Protein AF-A0A3D3UX40-F1 (afdb_monomer_lite)

Structure (mmCIF, N/CA/C/O backbone):
data_AF-A0A3D3UX40-F1
#
_entry.id   AF-A0A3D3UX40-F1
#
loop_
_atom_site.group_PDB
_atom_site.id
_atom_site.type_symbol
_atom_site.label_atom_id
_atom_site.label_alt_id
_atom_site.label_comp_id
_atom_site.label_asym_id
_atom_site.label_entity_id
_atom_site.label_seq_id
_atom_site.pdbx_PDB_ins_code
_atom_site.Cartn_x
_atom_site.Cartn_y
_atom_site.Cartn_z
_atom_site.occupancy
_atom_site.B_iso_or_equiv
_atom_site.auth_seq_id
_atom_site.auth_comp_id
_atom_site.auth_asym_id
_atom_site.auth_atom_id
_atom_site.pdbx_PDB_model_num
ATOM 1 N N . MET A 1 1 ? -4.524 -11.197 -0.139 1.00 47.34 1 MET A N 1
ATOM 2 C CA . MET A 1 1 ? -3.055 -11.411 -0.030 1.00 47.34 1 MET A CA 1
ATOM 3 C C . MET A 1 1 ? -2.252 -10.889 -1.233 1.00 47.34 1 MET A C 1
ATOM 5 O O . MET A 1 1 ? -1.037 -10.971 -1.200 1.00 47.34 1 MET A O 1
ATOM 9 N N . PHE A 1 2 ? -2.857 -10.253 -2.248 1.00 56.81 2 PHE A N 1
ATOM 10 C CA . PHE A 1 2 ? -2.082 -9.518 -3.274 1.00 56.81 2 PHE A CA 1
ATOM 11 C C . PHE A 1 2 ? -2.604 -8.102 -3.505 1.00 56.81 2 PHE A C 1
ATOM 13 O O . PHE A 1 2 ? -2.401 -7.523 -4.564 1.00 56.81 2 PHE A O 1
ATOM 20 N N . ASP A 1 3 ? 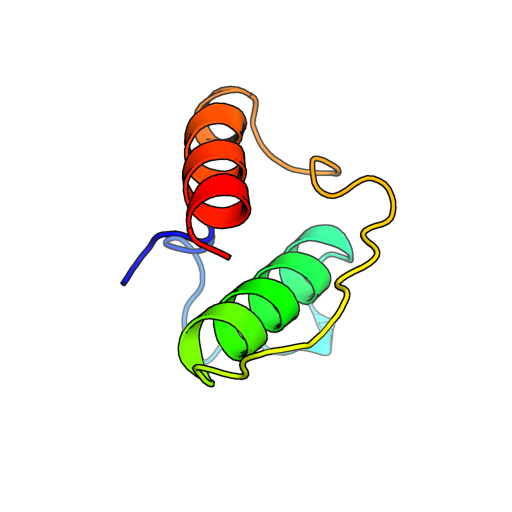-3.296 -7.540 -2.523 1.00 65.62 3 ASP A N 1
ATOM 21 C CA . ASP A 1 3 ? -4.179 -6.388 -2.714 1.00 65.62 3 ASP A CA 1
ATOM 22 C C . ASP A 1 3 ? -3.396 -5.139 -3.167 1.00 65.62 3 ASP A C 1
ATOM 24 O O . ASP A 1 3 ? -3.838 -4.413 -4.043 1.00 65.62 3 ASP A O 1
ATOM 28 N N . VAL A 1 4 ? -2.140 -5.053 -2.729 1.00 75.06 4 VAL A N 1
ATOM 29 C CA . VAL A 1 4 ? -1.029 -4.194 -3.165 1.00 75.06 4 VAL A CA 1
ATOM 30 C C . VAL A 1 4 ? -0.812 -3.796 -4.625 1.00 75.06 4 VAL A C 1
ATOM 32 O O . VAL A 1 4 ? -0.254 -2.749 -4.920 1.00 75.06 4 VAL A O 1
ATOM 35 N N . GLY A 1 5 ? -0.999 -4.752 -5.538 1.00 76.44 5 GLY A N 1
ATOM 36 C CA . GLY A 1 5 ? -0.264 -4.735 -6.816 1.00 76.44 5 GLY A CA 1
ATOM 37 C C . GLY A 1 5 ? 1.246 -5.029 -6.686 1.00 76.44 5 GLY A C 1
ATOM 38 O O . GLY A 1 5 ? 2.015 -4.702 -7.580 1.00 76.44 5 GLY A O 1
ATOM 39 N N . LEU A 1 6 ? 1.691 -5.662 -5.590 1.00 82.94 6 LEU A N 1
ATOM 40 C CA . LEU A 1 6 ? 3.098 -6.049 -5.350 1.00 82.94 6 LEU A CA 1
ATOM 41 C C . LEU A 1 6 ? 3.368 -7.547 -5.560 1.00 82.94 6 LEU A C 1
ATOM 43 O O . LEU A 1 6 ? 4.362 -8.078 -5.076 1.00 82.94 6 LEU A O 1
ATOM 47 N N . GLY A 1 7 ? 2.484 -8.252 -6.270 1.00 80.69 7 GLY A N 1
ATOM 48 C CA . GLY A 1 7 ? 2.576 -9.710 -6.418 1.00 80.69 7 GLY A CA 1
ATOM 49 C C . GLY A 1 7 ? 3.785 -10.215 -7.207 1.00 80.69 7 GLY A C 1
ATOM 50 O O . GLY A 1 7 ? 4.082 -11.401 -7.160 1.00 80.69 7 GLY A O 1
ATOM 51 N N . TYR A 1 8 ? 4.490 -9.324 -7.902 1.00 84.44 8 TYR A N 1
ATOM 52 C CA . TYR A 1 8 ? 5.743 -9.630 -8.592 1.00 84.44 8 TYR A CA 1
ATOM 53 C C . TYR A 1 8 ? 6.977 -9.516 -7.680 1.00 84.44 8 TYR A C 1
ATOM 55 O O . TYR A 1 8 ? 8.083 -9.841 -8.107 1.00 84.44 8 TYR A O 1
ATOM 63 N N . LEU A 1 9 ? 6.816 -9.035 -6.440 1.00 86.56 9 LEU A N 1
ATOM 64 C CA . LEU A 1 9 ? 7.899 -8.955 -5.466 1.00 86.56 9 LEU A CA 1
ATOM 65 C C . LEU A 1 9 ? 8.058 -10.269 -4.709 1.00 86.56 9 LEU A C 1
ATOM 67 O O . LEU A 1 9 ? 7.089 -10.903 -4.302 1.00 86.56 9 LEU A O 1
ATOM 71 N N . THR A 1 10 ? 9.310 -10.631 -4.451 1.00 87.44 10 THR A N 1
ATOM 72 C CA . THR A 1 10 ? 9.676 -11.737 -3.563 1.00 87.44 10 THR A CA 1
ATOM 73 C C . THR A 1 10 ? 10.155 -11.199 -2.221 1.00 87.44 10 THR A C 1
ATOM 75 O O . THR A 1 10 ? 10.833 -10.172 -2.191 1.00 87.44 10 THR A O 1
ATOM 78 N N . LEU A 1 11 ? 9.921 -11.935 -1.130 1.00 86.81 11 LEU A N 1
ATOM 79 C CA . LEU A 1 11 ? 10.378 -11.554 0.218 1.00 86.81 11 LEU A CA 1
ATOM 80 C C . LEU A 1 11 ? 11.903 -11.362 0.332 1.00 86.81 11 LEU A C 1
ATOM 82 O O . LEU A 1 11 ? 12.354 -10.578 1.155 1.00 86.81 11 LEU A O 1
ATOM 86 N N . ASN A 1 12 ? 12.692 -12.022 -0.523 1.00 88.50 12 ASN A N 1
ATOM 87 C CA . ASN A 1 12 ? 14.154 -11.899 -0.541 1.00 88.50 12 ASN A CA 1
ATOM 88 C C . ASN A 1 12 ? 14.672 -10.631 -1.251 1.00 88.50 12 ASN A C 1
ATOM 90 O O . ASN A 1 12 ? 15.884 -10.429 -1.321 1.00 88.50 12 ASN A O 1
ATOM 94 N N . ARG A 1 13 ? 13.801 -9.786 -1.825 1.00 87.31 13 ARG A N 1
ATOM 95 C CA . ARG A 1 13 ? 14.242 -8.570 -2.525 1.00 87.31 13 ARG A CA 1
ATOM 96 C C . ARG A 1 13 ? 14.732 -7.538 -1.511 1.00 87.31 13 ARG A C 1
ATOM 98 O O . ARG A 1 13 ? 14.030 -7.209 -0.560 1.00 87.31 13 ARG A O 1
ATOM 105 N N . MET A 1 14 ? 15.924 -6.993 -1.744 1.00 89.81 14 MET A N 1
ATOM 106 C CA . MET A 1 14 ? 16.504 -5.978 -0.865 1.00 89.81 14 MET A CA 1
ATOM 107 C C . MET A 1 14 ? 15.679 -4.688 -0.874 1.00 89.81 14 MET A C 1
ATOM 109 O O . MET A 1 14 ? 15.397 -4.137 -1.941 1.00 89.81 14 MET A O 1
ATOM 113 N N . SER A 1 15 ? 15.380 -4.153 0.311 1.00 85.75 15 SER A N 1
ATOM 114 C CA . SER A 1 15 ? 14.591 -2.924 0.478 1.00 85.75 15 SER A CA 1
ATOM 115 C C . SER A 1 15 ? 15.199 -1.704 -0.221 1.00 85.75 15 SER A C 1
ATOM 117 O O . SER A 1 15 ? 14.462 -0.848 -0.696 1.00 85.75 15 SER A O 1
ATOM 119 N N . SER A 1 16 ? 16.530 -1.638 -0.339 1.00 89.25 16 SER A N 1
ATOM 120 C CA . SER A 1 16 ? 17.246 -0.564 -1.048 1.00 89.25 16 SER A CA 1
ATOM 121 C C . SER A 1 16 ? 16.972 -0.525 -2.554 1.00 89.25 16 SER A C 1
ATOM 123 O O . SER A 1 16 ? 17.234 0.486 -3.195 1.00 89.25 16 SER A O 1
ATOM 125 N N . THR A 1 17 ? 16.448 -1.613 -3.124 1.00 89.19 17 THR A N 1
ATOM 126 C CA . THR A 1 17 ? 16.129 -1.723 -4.557 1.00 89.19 17 THR A CA 1
ATOM 127 C C . THR A 1 17 ? 14.671 -1.403 -4.871 1.00 89.19 17 THR A C 1
ATOM 129 O O . THR A 1 17 ? 14.254 -1.546 -6.021 1.00 89.19 17 THR A O 1
ATOM 132 N N . LEU A 1 18 ? 13.872 -1.039 -3.865 1.00 88.44 18 LEU A N 1
ATOM 133 C CA . LEU A 1 18 ? 12.464 -0.717 -4.048 1.00 88.44 18 LEU A CA 1
ATOM 134 C C . LEU A 1 18 ? 12.302 0.707 -4.580 1.00 88.44 18 LEU A C 1
ATOM 136 O O . LEU A 1 18 ? 12.905 1.650 -4.070 1.00 88.44 18 LEU A O 1
ATOM 140 N N . ALA A 1 19 ? 11.434 0.873 -5.572 1.00 87.50 19 ALA A N 1
ATOM 141 C CA . ALA A 1 19 ? 10.968 2.182 -5.995 1.00 87.50 19 ALA A CA 1
ATOM 142 C C . ALA A 1 19 ? 10.143 2.841 -4.877 1.00 87.50 19 ALA A C 1
ATOM 144 O O . ALA A 1 19 ? 9.490 2.158 -4.083 1.00 87.50 19 ALA A O 1
ATOM 145 N N . GLY A 1 20 ? 10.097 4.177 -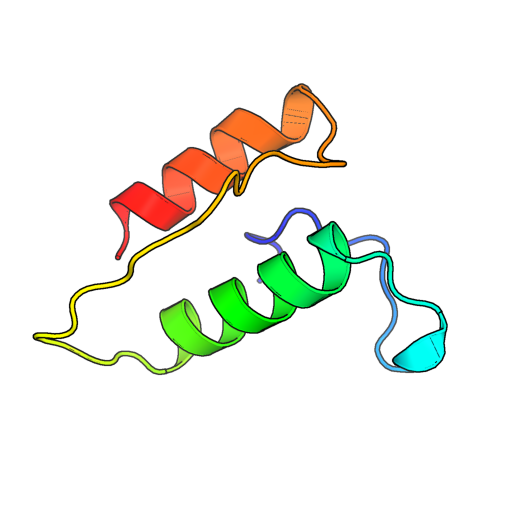4.853 1.00 87.00 20 GLY A N 1
ATOM 146 C CA . GLY A 1 20 ? 9.327 4.925 -3.848 1.00 87.00 20 GLY A CA 1
ATOM 147 C C . GLY A 1 20 ? 7.864 4.469 -3.752 1.00 87.00 20 GLY A C 1
ATOM 148 O O . GLY A 1 20 ? 7.374 4.189 -2.659 1.00 87.00 20 GLY A O 1
ATOM 149 N N . GLY A 1 21 ? 7.207 4.265 -4.900 1.00 86.94 21 GLY A N 1
ATOM 150 C CA . GLY A 1 21 ? 5.837 3.742 -4.953 1.00 86.94 21 GLY A CA 1
ATOM 151 C C . GLY A 1 21 ? 5.700 2.295 -4.456 1.00 86.94 21 GLY A C 1
ATOM 152 O O . GLY A 1 21 ? 4.690 1.951 -3.846 1.00 86.94 21 GLY A O 1
ATOM 153 N N . GLU A 1 22 ? 6.712 1.437 -4.653 1.00 88.81 22 GLU A N 1
ATOM 154 C CA . GLU A 1 22 ? 6.715 0.080 -4.082 1.00 88.81 22 GLU A CA 1
ATOM 155 C C . GLU A 1 22 ? 6.775 0.150 -2.549 1.00 88.81 22 GLU A C 1
ATOM 157 O O . GLU A 1 22 ? 5.956 -0.471 -1.873 1.00 88.81 22 GLU A O 1
ATOM 162 N N . ALA A 1 23 ? 7.677 0.964 -1.993 1.00 88.62 23 ALA A N 1
ATOM 163 C CA . ALA A 1 23 ? 7.809 1.144 -0.548 1.00 88.62 23 ALA A CA 1
ATOM 164 C C . ALA A 1 23 ? 6.538 1.735 0.093 1.00 88.62 23 ALA A C 1
ATOM 166 O O . ALA A 1 23 ? 6.111 1.286 1.161 1.00 88.62 23 ALA A O 1
ATOM 167 N N . GLN A 1 24 ? 5.895 2.700 -0.572 1.00 88.00 24 GLN A N 1
ATOM 168 C CA . GLN A 1 24 ? 4.619 3.272 -0.135 1.00 88.00 24 GLN A CA 1
ATOM 169 C C . GLN A 1 24 ? 3.509 2.217 -0.098 1.00 88.00 24 GLN A C 1
ATOM 171 O O . GLN A 1 24 ? 2.782 2.119 0.891 1.00 88.00 24 GLN A O 1
ATOM 176 N N . ARG A 1 25 ? 3.410 1.376 -1.133 1.00 88.62 25 ARG A N 1
ATOM 177 C CA . ARG A 1 25 ? 2.423 0.291 -1.192 1.00 88.62 25 ARG A CA 1
ATOM 178 C C . ARG A 1 25 ? 2.672 -0.789 -0.140 1.00 88.62 25 ARG A C 1
ATOM 180 O O . ARG A 1 25 ? 1.710 -1.253 0.465 1.00 88.62 25 ARG A O 1
ATOM 187 N N . ILE A 1 26 ? 3.931 -1.141 0.147 1.00 89.00 26 ILE A N 1
ATOM 188 C CA . ILE A 1 26 ? 4.266 -2.054 1.258 1.00 89.00 26 ILE 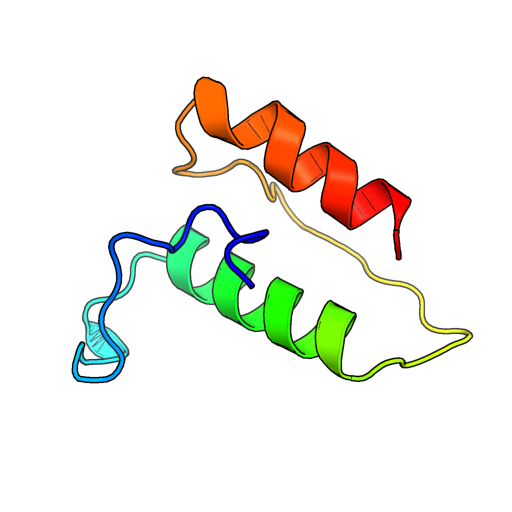A CA 1
ATOM 189 C C . ILE A 1 26 ? 3.754 -1.481 2.579 1.00 89.00 26 ILE A C 1
ATOM 191 O O . ILE A 1 26 ? 3.064 -2.176 3.320 1.00 89.00 26 ILE A O 1
ATOM 195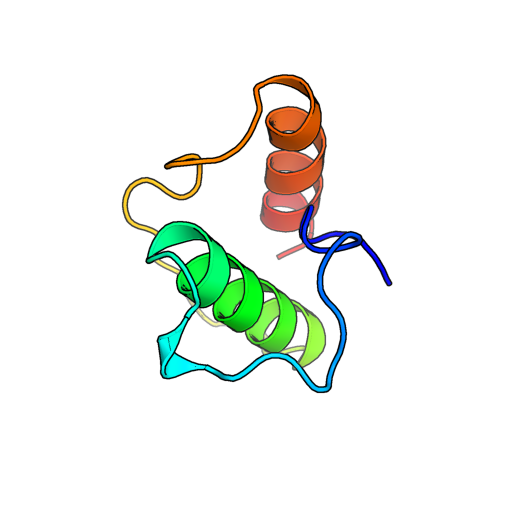 N N . ARG A 1 27 ? 4.037 -0.200 2.855 1.00 87.69 27 ARG A N 1
ATOM 196 C CA . ARG A 1 27 ? 3.529 0.475 4.057 1.00 87.69 27 ARG A CA 1
ATOM 197 C C . ARG A 1 27 ? 2.006 0.443 4.118 1.00 87.69 27 ARG A C 1
ATOM 199 O O . ARG A 1 27 ? 1.472 0.087 5.163 1.00 87.69 27 ARG A O 1
ATOM 206 N N . LEU A 1 28 ? 1.325 0.756 3.016 1.00 87.25 28 LEU A N 1
ATOM 207 C CA . LEU A 1 28 ? -0.135 0.719 2.940 1.00 87.25 28 LEU A CA 1
ATOM 208 C C . LEU A 1 28 ? -0.686 -0.671 3.288 1.00 87.25 28 LEU A C 1
ATOM 210 O O . LEU A 1 28 ? -1.576 -0.769 4.124 1.00 87.25 28 LEU A O 1
ATOM 214 N N . ALA A 1 29 ? -0.132 -1.747 2.723 1.00 86.12 29 ALA A N 1
ATOM 215 C CA . ALA A 1 29 ? -0.566 -3.106 3.054 1.00 86.12 29 ALA A CA 1
ATOM 216 C C . ALA A 1 29 ? -0.360 -3.463 4.528 1.00 86.12 29 ALA A C 1
ATOM 218 O O . ALA A 1 29 ? -1.231 -4.095 5.122 1.00 86.12 29 ALA A O 1
ATOM 219 N N . THR A 1 30 ? 0.753 -3.039 5.130 1.00 87.31 30 THR A N 1
ATOM 220 C CA . THR A 1 30 ? 0.991 -3.242 6.564 1.00 87.31 30 THR A CA 1
ATOM 221 C C . THR A 1 30 ? -0.032 -2.494 7.419 1.00 87.31 30 THR A C 1
ATOM 223 O O . THR A 1 30 ? -0.489 -3.040 8.416 1.00 87.31 30 THR A O 1
ATOM 226 N N . GLN A 1 31 ? -0.417 -1.273 7.031 1.00 85.06 31 GLN A N 1
ATOM 227 C CA . GLN A 1 31 ? -1.424 -0.488 7.755 1.00 85.06 31 GLN A CA 1
ATOM 228 C C . GLN A 1 31 ? -2.838 -1.056 7.604 1.00 85.06 31 GLN A C 1
ATOM 230 O O . GLN A 1 31 ? -3.568 -1.152 8.580 1.00 85.06 31 GLN A O 1
ATOM 235 N N . VAL A 1 32 ? -3.213 -1.500 6.405 1.00 82.06 32 VAL A N 1
ATOM 236 C CA . VAL A 1 32 ? -4.496 -2.188 6.184 1.00 82.06 32 VAL A CA 1
ATOM 237 C C . VAL A 1 32 ? -4.548 -3.489 6.995 1.00 82.06 32 VAL A C 1
ATOM 239 O O . VAL A 1 32 ? -5.566 -3.817 7.596 1.00 82.06 32 VAL A O 1
ATOM 242 N N . GLY A 1 33 ? -3.442 -4.239 7.032 1.00 81.81 33 GLY A N 1
ATOM 243 C CA . GLY A 1 33 ? -3.349 -5.511 7.750 1.00 81.81 33 GLY A CA 1
ATOM 244 C C . GLY A 1 33 ? -3.259 -5.389 9.274 1.00 81.81 33 GLY A C 1
ATOM 245 O O . GLY A 1 33 ? -3.532 -6.371 9.959 1.00 81.81 33 GLY A O 1
ATOM 246 N N . SER A 1 34 ? -2.890 -4.223 9.818 1.00 83.31 34 SER A N 1
ATOM 247 C CA . SER A 1 34 ? -2.778 -4.022 11.269 1.00 83.31 34 SER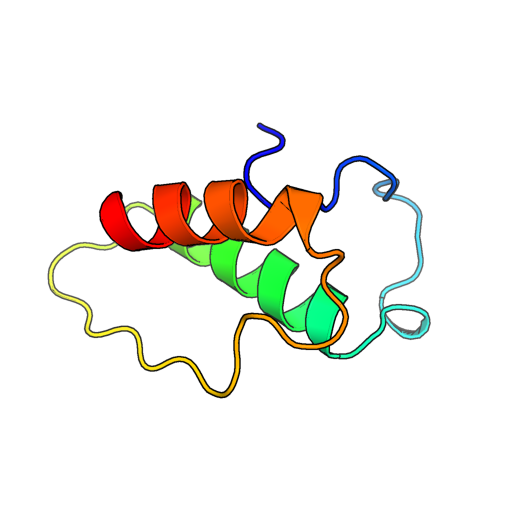 A CA 1
ATOM 248 C C . SER A 1 34 ? -4.130 -3.838 11.962 1.00 83.31 34 SER A C 1
ATOM 250 O O . SER A 1 34 ? -4.188 -3.932 13.187 1.00 83.31 34 SER A O 1
ATOM 252 N N . GLY A 1 35 ? -5.212 -3.608 11.205 1.00 80.44 35 GLY A N 1
ATOM 253 C CA . GLY A 1 35 ? -6.570 -3.495 11.746 1.00 80.44 35 GLY A CA 1
ATOM 254 C C . GLY A 1 35 ? -6.759 -2.304 12.688 1.00 80.44 35 GLY A C 1
ATOM 255 O O . GLY A 1 35 ? -7.603 -2.353 13.582 1.00 80.44 35 GLY A O 1
ATOM 256 N N . LEU A 1 36 ? -5.950 -1.254 12.528 1.00 83.88 36 LEU A N 1
ATOM 257 C CA . LEU A 1 36 ? -6.077 -0.036 13.318 1.00 83.88 36 LEU A CA 1
ATOM 258 C C . LEU A 1 36 ? -7.396 0.668 12.985 1.00 83.88 36 LEU A C 1
ATOM 260 O O . LEU A 1 36 ? -7.700 0.922 11.823 1.00 83.88 36 LEU A O 1
ATOM 264 N N . VAL A 1 37 ? -8.161 1.012 14.019 1.00 86.12 37 VAL A N 1
ATOM 265 C CA . VAL A 1 37 ? -9.439 1.727 13.903 1.00 86.12 37 VAL A CA 1
ATOM 266 C C . VAL A 1 37 ? -9.321 3.134 14.480 1.00 86.12 37 VAL A C 1
ATOM 268 O O . VAL A 1 37 ? -8.553 3.369 15.412 1.00 86.12 37 VAL A O 1
ATOM 271 N N . GLY A 1 38 ? -10.088 4.078 13.930 1.00 86.19 38 GLY A N 1
ATOM 272 C CA . GLY A 1 38 ? -10.083 5.473 14.390 1.00 86.19 38 GLY A CA 1
ATOM 273 C C . GLY A 1 38 ? -8.838 6.269 13.983 1.00 86.19 38 GLY A C 1
ATOM 274 O O . GLY A 1 38 ? -8.526 7.279 14.610 1.00 86.19 38 GLY A O 1
ATOM 275 N N . VAL A 1 39 ? -8.122 5.824 12.947 1.00 87.81 39 VAL A N 1
ATOM 276 C CA . VAL A 1 39 ? -6.927 6.493 12.414 1.00 87.81 39 VAL A CA 1
ATOM 277 C C . VAL A 1 39 ? -7.273 7.226 11.118 1.00 87.81 39 VAL A C 1
ATOM 279 O O . VAL A 1 39 ? -8.019 6.715 10.289 1.00 87.81 39 VAL A O 1
ATOM 282 N N . CYS A 1 40 ? -6.712 8.421 10.927 1.00 88.44 40 CYS A N 1
ATOM 283 C CA . CYS A 1 40 ? -6.794 9.156 9.666 1.00 88.44 40 CYS A CA 1
ATOM 284 C C . CYS A 1 40 ? -5.533 8.891 8.833 1.00 88.44 40 CYS A C 1
ATOM 286 O O . CYS A 1 40 ? -4.432 9.282 9.225 1.00 88.44 40 CYS A O 1
ATOM 288 N N . TYR A 1 41 ? -5.691 8.231 7.686 1.00 87.31 41 TYR A N 1
ATOM 289 C CA . TYR A 1 41 ? -4.604 8.005 6.737 1.00 87.31 41 TYR A CA 1
ATOM 290 C C . TYR A 1 41 ? -4.564 9.129 5.698 1.00 87.31 41 TYR A C 1
ATOM 292 O O . TYR A 1 41 ? -5.508 9.308 4.933 1.00 87.31 41 TYR A O 1
ATOM 300 N N . VAL A 1 42 ? -3.448 9.858 5.637 1.00 89.56 42 VAL A N 1
ATOM 301 C CA . VAL A 1 42 ? -3.179 10.857 4.591 1.00 89.56 42 VAL A CA 1
ATOM 302 C C . VAL A 1 42 ? -2.166 10.272 3.613 1.00 89.56 42 VAL A C 1
ATOM 304 O O . VAL A 1 42 ? -1.092 9.821 4.014 1.00 89.56 42 VAL A O 1
ATOM 307 N N . LEU A 1 43 ? -2.525 10.248 2.333 1.00 88.31 43 LEU A N 1
ATOM 308 C CA . LEU A 1 43 ? -1.747 9.633 1.260 1.00 88.31 43 LEU A CA 1
ATOM 309 C C . LEU A 1 43 ? -1.365 10.707 0.246 1.00 88.31 43 LEU A C 1
ATOM 311 O O . LEU A 1 43 ? -2.245 11.395 -0.265 1.00 88.31 43 LEU A O 1
ATOM 315 N N . ASP A 1 44 ? -0.075 10.810 -0.061 1.00 88.06 44 ASP A N 1
ATOM 316 C CA . ASP A 1 44 ? 0.424 11.663 -1.139 1.00 88.06 44 ASP A CA 1
ATOM 317 C C . ASP A 1 44 ? 0.634 10.820 -2.404 1.00 88.06 44 ASP A C 1
ATOM 319 O O . ASP A 1 44 ? 1.285 9.776 -2.350 1.00 88.06 44 ASP A O 1
ATOM 323 N N . GLU A 1 45 ? -0.018 11.223 -3.495 1.00 89.50 45 GLU A N 1
ATOM 324 C CA . GLU A 1 45 ? -0.041 10.576 -4.819 1.00 89.50 45 GLU A CA 1
ATOM 325 C C . GLU A 1 45 ? 0.104 9.027 -4.822 1.00 89.50 45 GLU A C 1
ATOM 327 O O . GLU A 1 45 ? 1.063 8.473 -5.366 1.00 89.50 45 GLU A O 1
ATOM 332 N N . PRO A 1 46 ? -0.850 8.260 -4.251 1.00 85.94 46 PRO A N 1
ATOM 333 C CA . PRO A 1 46 ? -0.673 6.818 -4.021 1.00 85.94 46 PRO A CA 1
ATOM 334 C C . PRO A 1 46 ? -0.652 5.958 -5.299 1.00 85.94 46 PRO A C 1
ATOM 336 O O . PRO A 1 46 ? -0.315 4.772 -5.251 1.00 85.94 46 PRO A O 1
ATOM 339 N N . THR A 1 47 ? -1.007 6.534 -6.447 1.00 86.62 47 THR A N 1
ATOM 340 C CA . THR A 1 47 ? -1.000 5.887 -7.766 1.00 86.62 47 THR A CA 1
ATOM 341 C C . THR A 1 47 ? 0.354 5.980 -8.476 1.00 86.62 47 THR A C 1
ATOM 343 O O . THR A 1 47 ? 0.526 5.372 -9.535 1.00 86.62 47 THR A O 1
ATOM 346 N N . ILE A 1 48 ? 1.335 6.703 -7.920 1.00 85.75 48 ILE A N 1
ATOM 347 C CA . ILE A 1 48 ? 2.630 6.910 -8.571 1.00 85.75 48 ILE A CA 1
ATOM 348 C C . ILE A 1 48 ? 3.363 5.584 -8.839 1.00 85.75 48 ILE A C 1
ATOM 350 O O . ILE A 1 48 ? 3.466 4.682 -7.994 1.00 85.75 48 ILE A O 1
ATOM 354 N N . GLY A 1 49 ? 3.863 5.438 -10.070 1.00 82.62 49 GLY A N 1
ATOM 355 C CA . GLY A 1 49 ? 4.565 4.232 -10.516 1.00 82.62 49 GLY A CA 1
ATOM 356 C C . GLY A 1 49 ? 3.707 2.962 -10.477 1.00 82.62 49 GLY A C 1
ATOM 357 O O . GLY A 1 49 ? 4.260 1.865 -10.375 1.00 82.62 49 GLY A O 1
ATOM 358 N N . LEU A 1 50 ? 2.376 3.093 -10.492 1.00 84.25 50 LEU A N 1
ATOM 359 C CA . LEU A 1 50 ? 1.442 1.980 -10.614 1.00 84.25 50 LEU A CA 1
ATOM 360 C C . LEU A 1 50 ? 0.924 1.888 -12.052 1.00 84.25 50 LEU A C 1
ATOM 362 O O . LEU A 1 50 ? 0.613 2.892 -12.694 1.00 84.25 50 LEU A O 1
ATOM 366 N N . HIS A 1 51 ? 0.831 0.669 -12.576 1.00 85.69 51 HIS A N 1
ATOM 367 C CA . HIS A 1 51 ? 0.227 0.456 -13.883 1.00 85.69 51 HIS A CA 1
ATOM 368 C C . HIS A 1 51 ? -1.283 0.724 -13.806 1.00 85.69 51 HIS A C 1
ATOM 370 O O . HIS A 1 51 ? -1.930 0.344 -12.834 1.00 85.69 51 HIS A O 1
ATOM 376 N N . LYS A 1 52 ? -1.879 1.295 -14.862 1.00 84.94 52 LYS A N 1
ATOM 377 C CA . LYS A 1 52 ? -3.307 1.675 -14.890 1.00 84.94 52 LYS A CA 1
ATOM 378 C C . LYS A 1 52 ? -4.258 0.536 -14.494 1.00 84.94 52 LYS A C 1
ATOM 380 O O . LYS A 1 52 ? -5.262 0.778 -13.841 1.00 84.94 52 LYS A O 1
ATOM 385 N N . ARG A 1 53 ? -3.909 -0.706 -14.849 1.00 84.06 53 ARG A N 1
ATOM 386 C CA . ARG A 1 53 ? -4.649 -1.928 -14.474 1.00 84.06 53 ARG A CA 1
ATOM 387 C C . ARG A 1 53 ? -4.765 -2.130 -12.957 1.00 84.06 53 ARG A C 1
ATOM 389 O O . ARG A 1 53 ? -5.751 -2.688 -12.496 1.00 84.06 53 ARG A O 1
ATOM 396 N N . ASP A 1 54 ? -3.761 -1.714 -12.195 1.00 84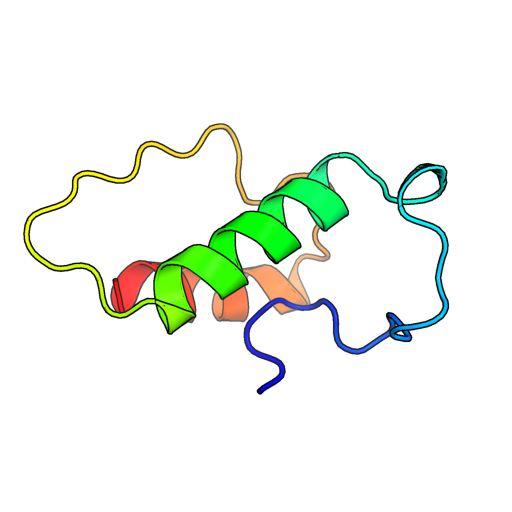.81 54 ASP A N 1
ATOM 397 C CA . ASP A 1 54 ? -3.699 -1.957 -10.754 1.00 84.81 54 ASP A CA 1
ATOM 398 C C . ASP A 1 54 ? -4.300 -0.788 -9.945 1.00 84.81 54 ASP A C 1
ATOM 400 O O . ASP A 1 54 ? -4.465 -0.906 -8.731 1.00 84.81 54 ASP A O 1
ATOM 404 N N . ASN A 1 55 ? -4.706 0.308 -10.603 1.00 85.69 55 ASN A N 1
ATOM 405 C CA . ASN A 1 55 ? -5.367 1.447 -9.955 1.00 85.69 55 ASN A CA 1
ATOM 406 C C . ASN A 1 55 ? -6.703 1.055 -9.317 1.00 85.69 55 ASN A C 1
ATOM 408 O O . ASN A 1 55 ? -6.949 1.406 -8.166 1.00 85.69 55 ASN A O 1
ATOM 412 N N . ASP A 1 56 ? -7.538 0.288 -10.023 1.00 87.06 56 ASP A N 1
ATOM 413 C CA . ASP A 1 56 ? -8.835 -0.160 -9.495 1.00 87.06 56 ASP A CA 1
ATOM 414 C C . ASP A 1 56 ? -8.653 -1.030 -8.247 1.00 87.06 56 ASP A C 1
ATOM 416 O O . ASP A 1 56 ? -9.434 -0.976 -7.296 1.00 87.06 56 ASP A O 1
ATOM 420 N N . ARG A 1 57 ? -7.558 -1.795 -8.215 1.00 85.25 57 ARG A N 1
ATOM 421 C CA . ARG A 1 57 ? -7.191 -2.620 -7.069 1.00 85.25 57 ARG A CA 1
ATOM 422 C C . ARG A 1 57 ? -6.770 -1.775 -5.870 1.00 85.25 57 ARG A C 1
ATOM 424 O O . ARG A 1 57 ? -7.221 -2.042 -4.759 1.00 85.25 57 ARG A O 1
ATOM 431 N N . LEU A 1 58 ? -5.942 -0.754 -6.100 1.00 86.38 58 LEU A N 1
ATOM 432 C CA . LEU A 1 58 ? -5.544 0.206 -5.072 1.00 86.38 58 LEU A CA 1
ATOM 433 C C . LEU A 1 58 ? -6.767 0.936 -4.501 1.00 86.38 58 LEU A C 1
ATOM 435 O O . LEU A 1 58 ? -6.921 0.999 -3.285 1.00 86.38 58 LEU A O 1
ATOM 439 N N . LEU A 1 59 ? -7.669 1.420 -5.359 1.00 87.19 59 LEU A N 1
ATOM 440 C CA . LEU A 1 59 ? -8.918 2.065 -4.942 1.00 87.19 59 LEU A CA 1
ATOM 441 C C . LEU A 1 59 ? -9.783 1.134 -4.087 1.00 87.19 59 LEU A C 1
ATOM 443 O O . LEU A 1 59 ? -10.283 1.549 -3.043 1.00 87.19 59 LEU A O 1
ATOM 447 N N . GLY A 1 60 ? -9.897 -0.139 -4.474 1.00 87.00 60 GLY A N 1
ATOM 448 C CA . GLY A 1 60 ? -10.627 -1.140 -3.699 1.00 87.00 60 GLY A CA 1
ATOM 449 C C . GLY A 1 60 ? -10.054 -1.387 -2.297 1.00 87.00 60 GLY A C 1
ATOM 450 O O . GLY A 1 60 ? -10.798 -1.793 -1.410 1.00 87.00 60 GLY A O 1
ATOM 451 N N . ILE A 1 61 ? -8.761 -1.139 -2.067 1.00 83.31 61 ILE A N 1
ATOM 452 C CA . ILE A 1 61 ? -8.159 -1.193 -0.724 1.00 83.31 61 ILE A CA 1
ATOM 453 C C . ILE A 1 61 ? -8.463 0.068 0.062 1.00 83.31 61 ILE A C 1
ATOM 455 O O . ILE A 1 61 ? -8.819 -0.026 1.230 1.00 83.31 61 ILE A O 1
ATOM 459 N N . LEU A 1 62 ? -8.322 1.235 -0.568 1.00 85.81 62 LEU A N 1
ATOM 460 C CA . LEU A 1 62 ? -8.583 2.511 0.093 1.00 85.81 62 LEU A CA 1
ATOM 461 C C . LEU A 1 62 ? -10.037 2.616 0.568 1.00 85.81 62 LEU A C 1
ATOM 463 O O . LEU A 1 62 ? -10.289 3.233 1.590 1.00 85.81 62 LEU A O 1
ATOM 467 N N . GLN A 1 63 ? -10.975 1.970 -0.128 1.00 85.19 63 GLN A N 1
ATOM 468 C CA . GLN A 1 63 ? -12.378 1.856 0.291 1.00 85.19 63 GLN A CA 1
ATOM 469 C C . GLN A 1 63 ? -12.626 0.855 1.432 1.00 85.19 63 GLN A C 1
ATOM 471 O O . GLN A 1 63 ? -13.722 0.826 1.982 1.00 85.19 63 GLN A O 1
ATOM 476 N N . ARG A 1 64 ? -11.659 -0.019 1.734 1.00 77.69 64 ARG A N 1
ATOM 477 C CA . ARG A 1 64 ? -11.739 -1.016 2.817 1.00 77.69 64 ARG A CA 1
ATOM 478 C C . ARG A 1 64 ? -11.038 -0.560 4.100 1.00 77.69 64 ARG A C 1
ATOM 480 O O . ARG A 1 64 ? -11.110 -1.291 5.085 1.00 77.69 64 ARG A O 1
ATOM 487 N N . LEU A 1 65 ? -10.333 0.572 4.049 1.00 72.50 65 LEU A N 1
ATOM 488 C CA . LEU A 1 65 ? -9.828 1.301 5.214 1.00 72.50 65 LEU A CA 1
ATOM 489 C C . LEU A 1 65 ? -10.973 2.065 5.882 1.00 72.50 65 LEU A C 1
ATOM 491 O O . LEU A 1 65 ? -10.967 2.115 7.129 1.00 72.50 65 LEU A O 1
#

Foldseek 3Di:
DCLLVCVVDDPPDDPVPDDPLRVLSVVLVVVLVVPDPPDDDDDDPNCPPPDPVSVVSVVVSVVSD

pLDDT: mean 84.26, std 7.15, range [47.34, 89.81]

Secondary structure (DSSP, 8-state):
--TTS-TT--TTS-GGG--HHHHHHHHHHHHHHTT--S-----SSTTTT--HHHHHHHHHHHTT-

Radius of gyration: 11.83 Å; chains: 1; bounding box: 30×24×29 Å

Sequence (65 aa):
MFDVGLGYLTLNRMSSTLAGGEAQRIRLATQVGSGLVGVCYVLDEPTIGLHKRDNDRLLGILQRL